Protein AF-A0A177JNW7-F1 (afdb_monomer_lite)

Radius of gyration: 15.72 Å; chains: 1; bounding box: 36×32×52 Å

Structure (mmCIF, N/CA/C/O backbone):
data_AF-A0A177JNW7-F1
#
_entry.id   AF-A0A177JNW7-F1
#
loop_
_atom_site.group_PDB
_atom_site.id
_atom_site.type_symbol
_atom_site.label_atom_id
_atom_site.label_alt_id
_atom_site.label_comp_id
_atom_site.label_asym_id
_atom_site.label_entity_id
_atom_site.label_seq_id
_atom_site.pdbx_PDB_ins_code
_atom_site.Cartn_x
_atom_site.Cartn_y
_atom_site.Cartn_z
_atom_site.occupancy
_atom_site.B_iso_or_equiv
_atom_site.auth_seq_id
_atom_site.auth_comp_id
_atom_site.auth_asym_id
_atom_site.auth_atom_id
_atom_site.pdbx_PDB_model_num
ATOM 1 N N . MET A 1 1 ? 4.165 -20.328 -23.211 1.00 22.17 1 MET A N 1
ATOM 2 C CA . MET A 1 1 ? 3.207 -19.525 -24.001 1.00 22.17 1 MET A CA 1
ATOM 3 C C . MET A 1 1 ? 2.494 -18.575 -23.041 1.00 22.17 1 MET A C 1
ATOM 5 O O . MET A 1 1 ? 1.519 -18.962 -22.414 1.00 22.17 1 MET A O 1
ATOM 9 N N . LEU A 1 2 ? 3.052 -17.381 -22.825 1.00 21.16 2 LEU A N 1
ATOM 10 C CA . LEU A 1 2 ? 2.410 -16.321 -22.043 1.00 21.16 2 LEU A CA 1
ATOM 11 C C . LEU A 1 2 ? 1.444 -15.598 -22.980 1.00 21.16 2 LEU A C 1
ATOM 13 O O . LEU A 1 2 ? 1.866 -15.012 -23.972 1.00 21.16 2 LEU A O 1
ATOM 17 N N . LYS A 1 3 ? 0.145 -15.708 -22.701 1.00 20.81 3 LYS A N 1
ATOM 18 C CA . LYS A 1 3 ? -0.894 -14.959 -23.406 1.00 20.81 3 LYS A CA 1
ATOM 19 C C . LYS A 1 3 ? -0.722 -13.484 -23.028 1.00 20.81 3 LYS A C 1
ATOM 21 O O . LYS A 1 3 ? -1.085 -13.099 -21.919 1.00 20.81 3 LYS A O 1
ATOM 26 N N . SER A 1 4 ? -0.165 -12.668 -23.920 1.00 27.80 4 SER A N 1
ATOM 27 C CA . SER A 1 4 ? -0.387 -11.227 -23.858 1.00 27.80 4 SER A CA 1
ATOM 28 C C . SER A 1 4 ? -1.869 -10.999 -24.145 1.00 27.80 4 SER A C 1
ATOM 30 O O . SER A 1 4 ? -2.393 -11.390 -25.189 1.00 27.80 4 SER A O 1
ATOM 32 N N . GLY A 1 5 ? -2.587 -10.447 -23.168 1.00 30.41 5 GLY A N 1
ATOM 33 C CA . GLY A 1 5 ? -3.902 -9.887 -23.450 1.00 30.41 5 GLY A CA 1
ATOM 34 C C . GLY A 1 5 ? -3.746 -8.722 -24.436 1.00 30.41 5 GLY A C 1
ATOM 35 O O . GLY A 1 5 ? -2.694 -8.075 -24.433 1.00 30.41 5 GLY A O 1
ATOM 36 N N . PRO A 1 6 ? -4.753 -8.428 -25.275 1.00 32.72 6 PRO A N 1
ATOM 37 C CA . PRO A 1 6 ? -4.782 -7.156 -25.994 1.00 32.72 6 PRO A CA 1
ATOM 38 C C . PRO A 1 6 ? -4.647 -6.012 -24.977 1.00 32.72 6 PRO A C 1
ATOM 40 O O . PRO A 1 6 ? -5.146 -6.154 -23.862 1.00 32.72 6 PRO A O 1
ATOM 43 N N . ALA A 1 7 ? -3.976 -4.909 -25.326 1.00 42.62 7 ALA A N 1
ATOM 44 C CA . ALA A 1 7 ? -3.912 -3.714 -24.477 1.00 42.62 7 ALA A CA 1
ATOM 45 C C . ALA A 1 7 ? -5.355 -3.250 -24.160 1.00 42.62 7 ALA A C 1
ATOM 47 O O . ALA A 1 7 ? -6.039 -2.813 -25.087 1.00 42.62 7 ALA A O 1
ATOM 48 N N . PRO A 1 8 ? -5.885 -3.400 -22.923 1.00 41.47 8 PRO A N 1
ATOM 49 C CA . PRO A 1 8 ? -7.331 -3.455 -22.746 1.00 41.47 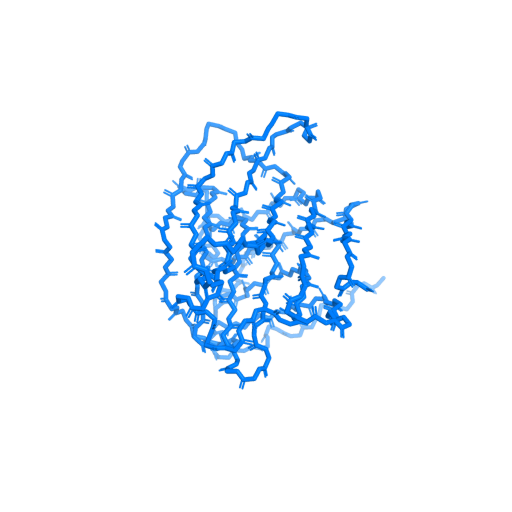8 PRO A CA 1
ATOM 50 C C . PRO A 1 8 ? -7.841 -2.349 -21.821 1.00 41.47 8 PRO A C 1
ATOM 52 O O . PRO A 1 8 ? -8.414 -2.670 -20.778 1.00 41.47 8 PRO A O 1
ATOM 55 N N . ALA A 1 9 ? -7.632 -1.075 -22.176 1.00 42.69 9 ALA A N 1
ATOM 56 C CA . ALA A 1 9 ? -8.420 0.027 -21.618 1.00 42.69 9 ALA A CA 1
ATOM 57 C C . ALA A 1 9 ? -8.233 1.372 -22.329 1.00 42.69 9 ALA A C 1
ATOM 59 O O . ALA A 1 9 ? -7.116 1.780 -22.634 1.00 42.69 9 ALA A O 1
ATOM 60 N N . SER A 1 10 ? -9.334 2.108 -22.499 1.00 47.41 10 SER A N 1
ATOM 61 C CA . SER A 1 10 ? -9.309 3.566 -22.613 1.00 47.41 10 SER A CA 1
ATOM 62 C C . SER A 1 10 ? -9.146 4.166 -21.210 1.00 47.41 10 SER A C 1
ATOM 64 O O . SER A 1 10 ? -10.070 4.073 -20.401 1.00 47.41 10 SER A O 1
ATOM 66 N N . GLY A 1 11 ? -7.995 4.774 -20.924 1.00 54.16 11 GLY A N 1
ATOM 67 C CA . GLY A 1 11 ? -7.684 5.364 -19.614 1.00 54.16 11 GLY A CA 1
ATOM 68 C C . GLY A 1 11 ? -6.811 4.472 -18.731 1.00 54.16 11 GLY A C 1
ATOM 69 O O . GLY A 1 11 ? -6.407 3.384 -19.138 1.00 54.16 11 GLY A O 1
ATOM 70 N N . ASP A 1 12 ? -6.496 4.961 -17.534 1.00 58.16 12 ASP A N 1
ATOM 71 C CA . ASP A 1 12 ? -5.715 4.207 -16.554 1.00 58.16 12 ASP A CA 1
ATOM 72 C C . ASP A 1 12 ? -6.515 2.979 -16.100 1.00 58.16 12 ASP A C 1
ATOM 74 O O . ASP A 1 12 ? -7.715 3.084 -15.862 1.00 58.16 12 ASP A O 1
ATOM 78 N N . VAL A 1 13 ? -5.896 1.804 -15.968 1.00 70.00 13 VAL A N 1
ATOM 79 C CA . VAL A 1 13 ? -6.566 0.622 -15.395 1.00 70.00 13 VAL A CA 1
ATOM 80 C C . VAL A 1 13 ? -5.679 -0.105 -14.412 1.00 70.00 13 VAL A C 1
ATOM 82 O O . VAL A 1 13 ? -4.612 -0.615 -14.753 1.00 70.00 13 VAL A O 1
ATOM 85 N N . SER A 1 14 ? -6.181 -0.237 -13.188 1.00 78.94 14 SER A N 1
ATOM 86 C CA . SER A 1 14 ? -5.528 -1.010 -12.137 1.00 78.94 14 SER A CA 1
ATOM 87 C C . SER A 1 14 ? -5.852 -2.511 -12.225 1.00 78.94 14 SER A C 1
ATOM 89 O O . SER A 1 14 ? -7.012 -2.924 -12.193 1.00 78.94 14 SER A O 1
ATOM 91 N N . ARG A 1 15 ? -4.812 -3.350 -12.297 1.00 80.31 15 ARG A N 1
ATOM 92 C CA . ARG A 1 15 ? -4.852 -4.819 -12.205 1.00 80.31 15 ARG A CA 1
ATOM 93 C C . ARG A 1 15 ? -4.210 -5.236 -10.887 1.00 80.31 15 ARG A C 1
ATOM 95 O O . ARG A 1 15 ? -3.016 -5.027 -10.698 1.00 80.31 15 ARG A O 1
ATOM 102 N N . ILE A 1 16 ? -5.008 -5.805 -9.984 1.00 87.25 16 ILE A N 1
ATOM 103 C CA . ILE A 1 16 ? -4.615 -6.008 -8.585 1.00 87.25 16 ILE A CA 1
ATOM 104 C C . ILE A 1 16 ? -4.924 -7.445 -8.166 1.00 87.25 16 ILE A C 1
ATOM 106 O O . ILE A 1 16 ? -6.066 -7.891 -8.278 1.00 87.25 16 ILE A O 1
ATOM 110 N N . GLY A 1 17 ? -3.920 -8.147 -7.641 1.00 90.19 17 GLY A N 1
ATOM 111 C CA . GLY A 1 17 ?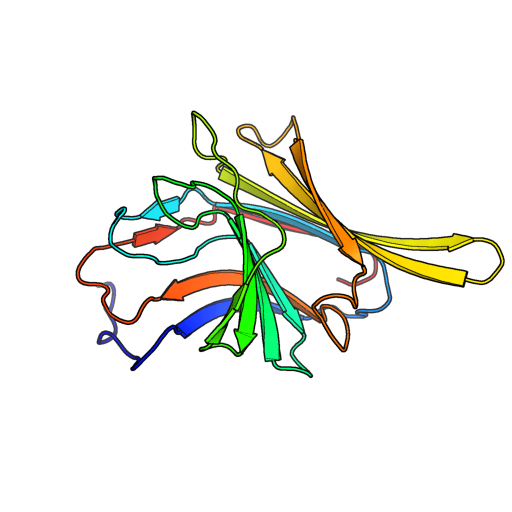 -4.125 -9.342 -6.824 1.00 90.19 17 GLY A CA 1
ATOM 112 C C . GLY A 1 17 ? -4.202 -8.925 -5.359 1.00 90.19 17 GLY A C 1
ATOM 113 O O . GLY A 1 17 ? -3.304 -8.232 -4.888 1.00 90.19 17 GLY A O 1
ATOM 114 N N . TYR A 1 18 ? -5.265 -9.294 -4.642 1.00 94.94 18 TYR A N 1
ATOM 115 C CA . TYR A 1 18 ? -5.494 -8.825 -3.272 1.00 94.94 18 TYR A CA 1
ATOM 116 C C . TYR A 1 18 ? -6.046 -9.907 -2.344 1.00 94.94 18 TYR A C 1
ATOM 118 O O . TYR A 1 18 ? -6.677 -10.872 -2.777 1.00 94.94 18 TYR A O 1
ATOM 126 N N . LYS A 1 19 ? -5.856 -9.684 -1.042 1.00 95.25 19 LYS A N 1
ATOM 127 C CA . LYS A 1 19 ? -6.610 -10.312 0.042 1.00 95.25 19 LYS A CA 1
ATOM 128 C C . LYS A 1 19 ? -7.575 -9.300 0.653 1.00 95.25 19 LYS A C 1
ATOM 130 O O . LYS A 1 19 ? -7.267 -8.111 0.741 1.00 95.25 19 LYS A O 1
ATOM 135 N N . THR A 1 20 ? -8.741 -9.777 1.070 1.00 96.69 20 THR A N 1
ATOM 136 C CA . THR A 1 20 ? -9.703 -8.989 1.850 1.00 96.69 20 THR A CA 1
ATOM 137 C C . THR A 1 20 ? -9.386 -9.169 3.329 1.00 96.69 20 THR A C 1
ATOM 139 O O . THR A 1 20 ? -9.174 -10.298 3.761 1.00 96.69 20 THR A O 1
ATOM 142 N N . LEU A 1 21 ? -9.355 -8.075 4.085 1.00 96.94 21 LEU A N 1
ATOM 143 C CA . LEU A 1 21 ? -9.185 -8.120 5.536 1.00 96.94 21 LEU A CA 1
ATOM 144 C C . LEU A 1 21 ? -10.415 -8.752 6.196 1.00 96.94 21 LEU A C 1
ATOM 146 O O . LEU A 1 21 ? -11.547 -8.425 5.832 1.00 96.94 21 LEU A O 1
ATOM 150 N N . THR A 1 22 ? -10.200 -9.605 7.195 1.00 96.75 22 THR A N 1
ATOM 151 C CA . THR A 1 22 ? -11.269 -10.199 8.011 1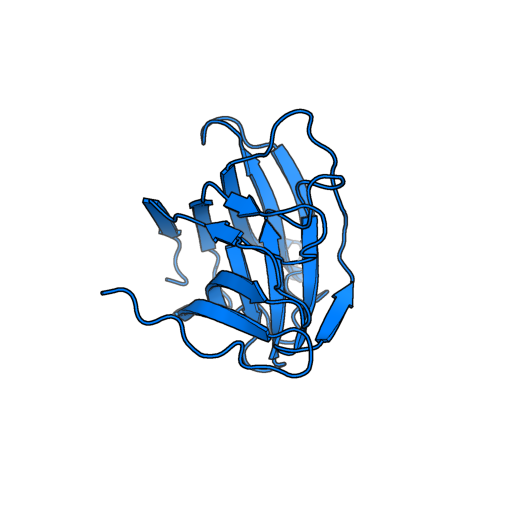.00 96.75 22 THR A CA 1
ATOM 152 C C . THR A 1 22 ? -11.964 -9.141 8.865 1.00 96.75 22 THR A C 1
ATOM 154 O O . THR A 1 22 ? -13.182 -9.192 9.039 1.00 96.75 22 THR A O 1
ATOM 157 N N . ASN A 1 23 ? -11.224 -8.129 9.334 1.00 94.50 23 ASN A N 1
ATOM 158 C CA . ASN A 1 23 ? -11.787 -6.975 10.028 1.00 94.50 23 ASN A CA 1
ATOM 159 C C . ASN A 1 23 ? -10.989 -5.686 9.769 1.00 94.50 23 ASN A C 1
ATOM 161 O O . ASN A 1 23 ? -9.960 -5.436 10.389 1.00 94.50 23 ASN A O 1
ATOM 165 N N . LYS A 1 24 ? -11.523 -4.805 8.914 1.00 92.06 24 LYS A N 1
ATOM 166 C CA . LYS A 1 24 ? -10.904 -3.512 8.554 1.00 92.06 24 LYS A CA 1
ATOM 167 C C . LYS A 1 24 ? -10.759 -2.499 9.704 1.00 92.06 24 LYS A C 1
ATOM 169 O O . LYS A 1 24 ? -10.180 -1.432 9.505 1.00 92.06 24 LYS A O 1
ATOM 174 N N . ALA A 1 25 ? -11.350 -2.766 10.870 1.00 90.38 25 ALA A N 1
ATOM 175 C CA . ALA A 1 25 ? -11.231 -1.902 12.040 1.00 90.38 25 ALA A CA 1
ATOM 176 C C . ALA A 1 25 ? -10.010 -2.228 12.914 1.00 90.38 25 ALA A C 1
ATOM 178 O O . ALA A 1 25 ? -9.641 -1.392 13.735 1.00 90.38 25 ALA A O 1
ATOM 179 N N . LEU A 1 26 ? -9.417 -3.415 12.750 1.00 93.88 26 LEU A N 1
ATOM 180 C CA . LEU A 1 26 ? -8.279 -3.876 13.539 1.00 93.88 26 LEU A CA 1
ATOM 181 C C . LEU A 1 26 ? -6.951 -3.557 12.850 1.00 93.88 26 LEU A C 1
ATOM 183 O O . LEU A 1 26 ? -6.899 -3.286 11.650 1.00 93.88 26 LEU A O 1
ATOM 187 N N . ASP A 1 27 ? -5.882 -3.609 13.635 1.00 97.44 27 ASP A N 1
ATOM 188 C CA . ASP A 1 27 ? -4.537 -3.292 13.175 1.00 97.44 27 ASP A CA 1
ATOM 189 C C . ASP A 1 27 ? -3.983 -4.364 12.235 1.00 97.44 27 ASP A C 1
ATOM 191 O O . ASP A 1 27 ? -4.328 -5.549 12.308 1.00 97.44 27 ASP A O 1
ATOM 195 N N . TRP A 1 28 ? -3.098 -3.935 11.343 1.00 97.69 28 TRP A N 1
ATOM 196 C CA . TRP A 1 28 ? -2.411 -4.815 10.408 1.00 97.69 28 TRP A CA 1
ATOM 197 C C . TRP A 1 28 ? -1.104 -4.204 9.925 1.00 97.69 28 TRP A C 1
ATOM 199 O O . TRP A 1 28 ? -0.890 -2.994 9.969 1.00 97.69 28 TRP A O 1
ATOM 209 N N . ASP A 1 29 ? -0.235 -5.072 9.426 1.00 98.12 29 ASP A N 1
ATOM 210 C CA . ASP A 1 29 ? 1.014 -4.709 8.778 1.00 98.12 29 ASP A CA 1
ATOM 211 C C . ASP A 1 29 ? 1.172 -5.540 7.511 1.00 98.12 29 ASP A C 1
ATOM 213 O O . ASP A 1 29 ? 1.016 -6.767 7.537 1.00 98.12 29 ASP A O 1
ATOM 217 N N . VAL A 1 30 ? 1.459 -4.871 6.399 1.00 98.25 30 VAL A N 1
ATOM 218 C CA . VAL A 1 30 ? 1.729 -5.518 5.120 1.00 98.25 30 VAL A CA 1
ATOM 219 C C . VAL A 1 30 ? 3.072 -5.077 4.580 1.00 98.25 30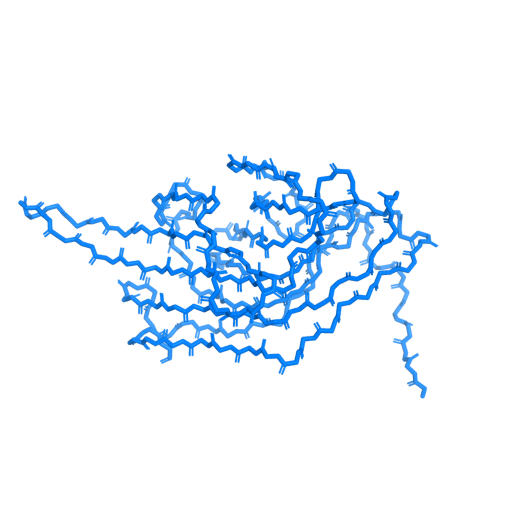 VAL A C 1
ATOM 221 O O . VAL A 1 30 ? 3.384 -3.890 4.568 1.00 98.25 30 VAL A O 1
ATOM 224 N N . MET A 1 31 ? 3.828 -6.028 4.047 1.00 97.69 31 MET A N 1
ATOM 225 C CA . MET A 1 31 ? 4.991 -5.754 3.224 1.00 97.69 31 MET A CA 1
ATOM 226 C C . MET A 1 31 ? 4.985 -6.601 1.957 1.00 97.69 31 MET A C 1
ATOM 228 O O . MET A 1 31 ? 4.518 -7.745 1.949 1.00 97.69 31 MET A O 1
ATOM 232 N N . ILE A 1 32 ? 5.578 -6.045 0.909 1.00 97.88 32 ILE A N 1
ATOM 233 C CA . ILE A 1 32 ? 5.998 -6.797 -0.265 1.00 97.88 32 ILE A CA 1
ATOM 234 C C . ILE A 1 32 ? 7.469 -6.537 -0.554 1.00 97.88 32 ILE A C 1
ATOM 236 O O . ILE A 1 32 ? 7.983 -5.452 -0.273 1.00 97.88 32 ILE A O 1
ATOM 240 N N . HIS A 1 33 ? 8.122 -7.532 -1.144 1.00 97.31 33 HIS A N 1
ATOM 241 C CA . HIS A 1 33 ? 9.320 -7.306 -1.938 1.00 97.31 33 HIS A CA 1
ATOM 242 C C . HIS A 1 33 ? 8.915 -7.423 -3.401 1.00 97.31 33 HIS A C 1
ATOM 244 O O . HIS A 1 33 ? 8.354 -8.437 -3.828 1.00 97.31 33 HIS A O 1
ATOM 250 N N . ALA A 1 34 ? 9.108 -6.328 -4.126 1.00 94.06 34 ALA A N 1
ATOM 251 C CA . ALA A 1 34 ? 8.683 -6.190 -5.497 1.00 94.06 34 ALA A CA 1
ATOM 252 C C . ALA A 1 34 ? 9.698 -5.376 -6.308 1.00 94.06 34 ALA A C 1
ATOM 254 O O . ALA A 1 34 ? 9.538 -4.163 -6.454 1.00 94.06 34 ALA A O 1
ATOM 255 N N . PRO A 1 35 ? 10.744 -6.021 -6.852 1.00 91.31 35 PRO A N 1
ATOM 256 C CA . PRO A 1 35 ? 11.565 -5.416 -7.888 1.00 91.31 35 PRO A CA 1
ATOM 257 C C . PRO A 1 35 ? 10.697 -5.064 -9.098 1.00 91.31 35 PRO A C 1
ATOM 259 O O . PRO A 1 35 ? 10.007 -5.926 -9.662 1.00 91.31 35 PRO A O 1
ATOM 262 N N . ILE A 1 36 ? 10.734 -3.791 -9.482 1.00 87.31 36 ILE A N 1
ATOM 263 C CA . ILE A 1 36 ? 9.979 -3.245 -10.605 1.00 87.31 36 ILE A CA 1
ATOM 264 C C . ILE A 1 36 ? 10.965 -2.702 -11.637 1.00 87.31 36 ILE A C 1
ATOM 266 O O . ILE A 1 36 ? 11.926 -2.010 -11.316 1.00 87.31 36 ILE A O 1
ATOM 270 N N . THR A 1 37 ? 10.721 -3.034 -12.897 1.00 83.56 37 THR A N 1
ATOM 271 C CA . THR A 1 37 ? 11.415 -2.474 -14.053 1.00 83.56 37 THR A CA 1
ATOM 272 C C . THR A 1 37 ? 10.358 -1.903 -14.979 1.00 83.56 37 THR A C 1
ATOM 274 O O . THR A 1 37 ? 9.510 -2.634 -15.487 1.00 83.56 37 THR A O 1
ATOM 277 N N . MET A 1 38 ? 10.386 -0.595 -15.193 1.00 78.31 38 MET A N 1
ATOM 278 C CA . MET A 1 38 ? 9.451 0.099 -16.072 1.00 78.31 38 MET A CA 1
ATOM 279 C C . MET A 1 38 ? 10.203 1.117 -16.913 1.00 78.31 38 MET A C 1
ATOM 281 O O . MET A 1 38 ? 11.188 1.680 -16.451 1.00 78.31 38 MET A O 1
ATOM 285 N N . ASN A 1 39 ? 9.728 1.354 -18.134 1.00 69.69 39 ASN A N 1
ATOM 286 C CA . ASN A 1 39 ? 10.238 2.452 -18.943 1.00 69.69 39 ASN A CA 1
ATOM 287 C C . ASN A 1 39 ? 9.667 3.795 -18.466 1.00 69.69 39 ASN A C 1
ATOM 289 O O . ASN A 1 39 ? 8.479 3.908 -18.157 1.00 69.69 39 ASN A O 1
ATOM 293 N N . ASP A 1 40 ? 10.502 4.820 -18.490 1.00 62.94 40 ASP A N 1
ATOM 294 C CA . ASP A 1 40 ? 10.283 6.157 -17.930 1.00 62.94 40 ASP A CA 1
ATOM 295 C C . ASP A 1 40 ? 9.074 6.868 -18.522 1.00 62.94 40 ASP A C 1
ATOM 297 O O . ASP A 1 40 ? 8.342 7.568 -17.824 1.00 62.94 40 ASP A O 1
ATOM 301 N N . SER A 1 41 ? 8.841 6.648 -19.814 1.00 62.47 41 SER A N 1
ATOM 302 C CA . SER A 1 41 ? 7.740 7.258 -20.560 1.00 62.47 41 SER A CA 1
ATOM 303 C C . SER A 1 41 ? 6.435 6.462 -20.474 1.00 62.47 41 SER A C 1
ATOM 305 O O . SER A 1 41 ? 5.423 6.875 -21.037 1.00 62.47 41 SER A O 1
ATOM 307 N N . SER A 1 42 ? 6.425 5.336 -19.747 1.00 61.59 42 SER A N 1
ATOM 308 C CA . SER A 1 42 ? 5.238 4.483 -19.613 1.00 61.59 42 SER A CA 1
ATOM 309 C C . SER A 1 42 ? 4.187 5.041 -18.648 1.00 61.59 42 SER A C 1
ATOM 311 O O . SER A 1 42 ? 3.032 4.635 -18.733 1.00 61.59 42 SER A O 1
ATOM 313 N N . TYR A 1 43 ? 4.568 5.942 -17.729 1.00 68.25 43 TYR A N 1
ATOM 314 C CA . TYR A 1 43 ? 3.709 6.518 -16.679 1.00 68.25 43 TYR A CA 1
ATOM 315 C C . TYR A 1 43 ? 2.895 5.492 -15.861 1.00 68.25 43 TYR A C 1
ATOM 317 O O . TYR A 1 43 ? 1.938 5.863 -15.177 1.00 68.25 43 TYR A O 1
ATOM 325 N N . GLN A 1 44 ? 3.273 4.215 -15.870 1.00 78.00 44 GLN A N 1
ATOM 326 C CA . GLN A 1 44 ? 2.594 3.166 -15.111 1.00 78.00 44 GLN A CA 1
ATOM 327 C C . GLN A 1 44 ? 2.900 3.296 -13.618 1.00 78.00 44 GLN A C 1
ATOM 329 O O . GLN A 1 44 ? 3.941 3.821 -13.240 1.00 78.00 44 GLN A O 1
ATOM 334 N N . LYS A 1 45 ? 2.006 2.811 -12.752 1.00 83.12 45 LYS A N 1
ATOM 335 C CA . LYS A 1 45 ? 2.290 2.694 -11.308 1.00 83.12 45 LYS A CA 1
ATOM 336 C C . LYS A 1 45 ? 2.337 1.236 -10.920 1.00 83.12 45 LYS A C 1
ATOM 338 O O . LYS A 1 45 ? 1.493 0.469 -11.369 1.00 83.12 45 LYS A O 1
ATOM 343 N N . ALA A 1 46 ? 3.265 0.851 -10.062 1.00 88.69 46 ALA A N 1
ATOM 344 C CA . ALA A 1 46 ? 3.353 -0.526 -9.599 1.00 88.69 46 ALA A CA 1
ATOM 345 C C . ALA A 1 46 ? 3.810 -0.587 -8.150 1.00 88.69 46 ALA A C 1
ATOM 347 O O . ALA A 1 46 ? 4.507 0.306 -7.675 1.00 88.69 46 ALA A O 1
ATOM 348 N N . GLY A 1 47 ? 3.414 -1.645 -7.452 1.00 93.88 47 GLY A N 1
ATOM 349 C CA . GLY A 1 47 ? 3.832 -1.885 -6.077 1.00 93.88 47 GLY A CA 1
ATOM 350 C C . GLY A 1 47 ? 2.703 -2.421 -5.214 1.00 93.88 47 GLY A C 1
ATOM 351 O O . GLY A 1 47 ? 1.867 -3.206 -5.669 1.00 93.88 47 GLY A O 1
ATOM 352 N N . LEU A 1 48 ? 2.704 -2.001 -3.952 1.00 96.25 48 LEU A N 1
ATOM 353 C CA . LEU A 1 48 ? 1.725 -2.389 -2.945 1.00 96.25 48 LEU A CA 1
ATOM 354 C C . LEU A 1 48 ? 0.449 -1.561 -3.122 1.00 96.25 48 LEU A C 1
ATOM 356 O O . LEU A 1 48 ? 0.501 -0.341 -3.222 1.00 96.25 48 LEU A O 1
ATOM 360 N N . PHE A 1 49 ? -0.702 -2.224 -3.133 1.00 95.50 49 PHE A N 1
ATOM 361 C CA . PHE A 1 49 ? -2.010 -1.600 -3.289 1.00 95.50 49 PHE A CA 1
ATOM 362 C C . PHE A 1 49 ? -2.823 -1.710 -2.003 1.00 95.50 49 PHE A C 1
ATOM 364 O O . PHE A 1 49 ? -2.967 -2.789 -1.425 1.00 95.50 49 PHE A O 1
ATOM 371 N N . LEU A 1 50 ? -3.425 -0.590 -1.617 1.00 96.38 50 LEU A N 1
ATOM 372 C CA . LEU A 1 50 ? -4.450 -0.497 -0.585 1.00 96.38 50 LEU A CA 1
ATOM 373 C C . LEU A 1 50 ? -5.755 -0.075 -1.253 1.00 96.38 50 LEU A C 1
ATOM 375 O O . LEU A 1 50 ? -5.753 0.848 -2.064 1.00 96.38 50 LEU A O 1
ATOM 379 N N . MET A 1 51 ? -6.866 -0.718 -0.917 1.00 95.75 51 MET A N 1
ATOM 380 C CA . MET A 1 51 ? -8.162 -0.417 -1.514 1.00 95.75 51 MET A CA 1
ATOM 381 C C . MET A 1 51 ? -9.255 -0.346 -0.452 1.00 95.75 51 MET A C 1
ATOM 383 O O . MET A 1 51 ? -9.380 -1.222 0.407 1.00 95.75 51 MET A O 1
ATOM 387 N N . ASP A 1 52 ? -10.072 0.694 -0.572 1.00 95.38 52 ASP A N 1
ATOM 388 C CA . ASP A 1 52 ? -11.411 0.764 -0.009 1.00 95.38 52 ASP A CA 1
ATOM 389 C C . ASP A 1 52 ? -12.395 0.333 -1.098 1.00 95.38 52 ASP A C 1
ATOM 391 O O . ASP A 1 52 ? -12.728 1.084 -2.015 1.00 95.38 52 ASP A O 1
ATOM 395 N N . SER A 1 53 ? -12.861 -0.909 -1.016 1.00 92.62 53 SER A N 1
ATOM 396 C CA . SER A 1 53 ? -13.762 -1.467 -2.017 1.00 92.62 53 SER A CA 1
ATOM 397 C C . SER A 1 53 ? -15.184 -0.922 -1.939 1.00 92.62 53 SER A C 1
ATOM 399 O O . SER A 1 53 ? -15.979 -1.256 -2.811 1.00 92.62 53 SER A O 1
ATOM 401 N N . VAL A 1 54 ? -15.531 -0.161 -0.895 1.00 92.12 54 VAL A N 1
ATOM 402 C CA . VAL A 1 54 ? -16.853 0.463 -0.757 1.00 92.12 54 VAL A CA 1
ATOM 403 C C . VAL A 1 54 ? -16.893 1.755 -1.565 1.00 92.12 54 VAL A C 1
ATOM 405 O O . VAL A 1 54 ? -17.816 1.951 -2.348 1.00 92.12 54 VAL A O 1
ATOM 408 N N . SER A 1 55 ? -15.879 2.615 -1.419 1.00 90.38 55 SER A N 1
ATOM 409 C CA . SER A 1 55 ? -15.777 3.860 -2.199 1.00 90.38 55 SER A CA 1
ATOM 410 C C . SER A 1 55 ? -15.103 3.683 -3.563 1.00 90.38 55 SER A C 1
ATOM 412 O O . SER A 1 55 ? -15.181 4.574 -4.404 1.00 90.38 55 SER A O 1
ATOM 414 N N . GLY A 1 56 ? -14.419 2.558 -3.787 1.00 88.94 56 GLY A N 1
ATOM 415 C CA . GLY A 1 56 ? -13.622 2.306 -4.990 1.00 88.94 56 GLY A CA 1
ATOM 416 C C . GLY A 1 56 ? -12.261 3.008 -4.992 1.00 88.94 56 GLY A C 1
ATOM 417 O O . GLY A 1 56 ? -11.501 2.842 -5.947 1.00 88.94 56 GLY A O 1
ATOM 418 N N . ARG A 1 57 ? -11.935 3.760 -3.932 1.00 91.81 57 ARG A N 1
ATOM 419 C CA . ARG A 1 57 ? -10.661 4.470 -3.796 1.00 91.81 57 ARG A CA 1
ATOM 420 C C . ARG A 1 57 ? -9.525 3.504 -3.511 1.00 91.81 57 ARG A C 1
ATOM 422 O O . ARG A 1 57 ? -9.665 2.546 -2.747 1.00 91.81 57 ARG A O 1
ATOM 429 N N . LEU A 1 58 ? -8.369 3.798 -4.087 1.00 91.75 58 LEU A N 1
ATOM 430 C CA . LEU A 1 58 ? -7.163 3.007 -3.896 1.00 91.75 58 LEU A CA 1
ATOM 431 C C . LEU A 1 58 ? -5.928 3.895 -3.754 1.00 91.75 58 LEU A C 1
ATOM 433 O O . LEU A 1 58 ? -5.929 5.060 -4.162 1.00 91.75 58 LEU A O 1
ATOM 437 N N . ALA A 1 59 ? -4.889 3.332 -3.149 1.00 92.44 59 ALA A N 1
ATOM 438 C CA . ALA A 1 59 ? -3.557 3.905 -3.118 1.00 92.44 59 ALA A CA 1
ATOM 439 C C . ALA A 1 59 ? -2.532 2.876 -3.587 1.00 92.44 59 ALA A C 1
ATOM 441 O O . ALA A 1 59 ? -2.649 1.691 -3.269 1.00 92.44 59 ALA A O 1
ATOM 442 N N . VAL A 1 60 ? -1.521 3.354 -4.301 1.00 91.38 60 VAL A N 1
ATOM 443 C CA . VAL A 1 60 ? -0.336 2.598 -4.698 1.00 91.38 60 VAL A CA 1
ATOM 444 C C . VAL A 1 60 ? 0.847 3.124 -3.914 1.00 91.38 60 VAL A C 1
ATOM 446 O O . VAL A 1 60 ? 1.076 4.328 -3.874 1.00 91.38 60 VAL A O 1
ATOM 449 N N . VAL A 1 61 ? 1.593 2.219 -3.303 1.00 92.75 61 VAL A N 1
ATOM 450 C CA . VAL A 1 61 ? 2.834 2.487 -2.586 1.00 92.75 61 VAL A CA 1
ATOM 451 C C . VAL A 1 61 ? 3.922 1.757 -3.350 1.00 92.75 61 VAL A C 1
ATOM 453 O O . VAL A 1 61 ? 4.022 0.530 -3.284 1.00 92.75 61 VAL A O 1
ATOM 456 N N . GLY A 1 62 ? 4.682 2.501 -4.142 1.00 90.31 62 GLY A N 1
ATOM 457 C CA . GLY A 1 62 ? 5.673 1.908 -5.027 1.00 90.31 62 GLY A CA 1
ATOM 458 C C . GLY A 1 62 ? 6.131 2.860 -6.117 1.00 90.31 62 GLY A C 1
ATOM 459 O O . GLY A 1 62 ? 6.136 4.078 -5.931 1.00 90.31 62 GLY A O 1
ATOM 460 N N . GLN A 1 63 ? 6.552 2.300 -7.246 1.00 85.12 63 GLN A N 1
ATOM 461 C CA . GLN A 1 63 ? 7.195 3.055 -8.310 1.00 85.12 63 GLN A CA 1
ATOM 462 C C . GLN A 1 63 ? 6.185 3.790 -9.196 1.00 85.12 63 GLN A C 1
ATOM 464 O O . GLN A 1 63 ? 5.126 3.255 -9.542 1.00 85.12 63 GLN A O 1
ATOM 469 N N . ASN A 1 64 ? 6.538 5.032 -9.551 1.00 75.12 64 ASN A N 1
ATOM 470 C CA . ASN A 1 64 ? 5.716 5.936 -10.351 1.00 75.12 64 ASN A CA 1
ATOM 471 C C . ASN A 1 64 ? 6.293 6.203 -11.756 1.00 75.12 64 ASN A C 1
ATOM 473 O O . ASN A 1 64 ? 5.557 6.110 -12.738 1.00 75.12 64 ASN A O 1
ATOM 477 N N . ASN A 1 65 ? 7.577 6.563 -11.839 1.00 67.81 65 ASN A N 1
ATOM 478 C CA . ASN A 1 65 ? 8.394 6.664 -13.058 1.00 67.81 65 ASN A CA 1
ATOM 479 C C . ASN A 1 65 ? 9.890 6.732 -12.663 1.00 67.81 65 ASN A C 1
ATOM 481 O O . ASN A 1 65 ? 10.198 6.685 -11.474 1.00 67.81 65 ASN A O 1
ATOM 485 N N . GLU A 1 66 ? 10.829 6.823 -13.614 1.00 52.31 66 GLU A N 1
ATOM 486 C CA . GLU A 1 66 ? 12.275 6.893 -13.301 1.00 52.31 66 GLU A CA 1
ATOM 487 C C . GLU A 1 66 ? 12.681 8.193 -12.582 1.00 52.31 66 GLU A C 1
ATOM 489 O O . GLU A 1 66 ? 13.497 8.155 -11.663 1.00 52.31 66 GLU A O 1
ATOM 494 N N . TYR A 1 67 ? 12.069 9.331 -12.928 1.00 55.06 67 TYR A N 1
ATOM 495 C CA . TYR A 1 67 ? 12.420 10.641 -12.355 1.00 55.06 67 TYR A CA 1
ATOM 496 C C . TYR A 1 67 ? 11.874 10.874 -10.939 1.00 55.06 67 TYR A C 1
ATOM 498 O O . TYR A 1 67 ? 12.340 11.776 -10.249 1.00 55.06 67 TYR A O 1
ATOM 506 N N . ALA A 1 68 ? 10.895 10.070 -10.525 1.00 62.53 68 ALA A N 1
ATOM 507 C CA . ALA A 1 68 ? 10.319 10.002 -9.190 1.00 62.53 68 ALA A CA 1
ATOM 508 C C . ALA A 1 68 ? 10.051 8.524 -8.845 1.00 62.53 68 ALA A C 1
ATOM 510 O O . ALA A 1 68 ? 8.909 8.046 -8.919 1.00 62.53 68 ALA A O 1
ATOM 511 N N . PRO A 1 69 ? 11.115 7.777 -8.495 1.00 63.97 69 PRO A N 1
ATOM 512 C CA . PRO A 1 69 ? 11.116 6.319 -8.399 1.00 63.97 69 PRO A CA 1
ATOM 513 C C . PRO A 1 69 ? 10.198 5.759 -7.321 1.00 63.97 69 PRO A C 1
ATOM 515 O O . PRO A 1 69 ? 9.977 4.552 -7.278 1.00 63.97 69 PRO A O 1
ATOM 518 N N . PHE A 1 70 ? 9.658 6.604 -6.447 1.00 81.62 70 PHE A N 1
ATOM 519 C CA . PHE A 1 70 ? 8.737 6.168 -5.422 1.00 81.62 70 PHE A CA 1
ATOM 520 C C . PHE A 1 70 ? 7.676 7.226 -5.111 1.00 81.62 70 PHE A C 1
ATOM 522 O O . PHE A 1 70 ? 7.956 8.423 -5.021 1.00 81.62 70 PHE A O 1
ATOM 529 N N . GLY A 1 71 ? 6.451 6.772 -4.873 1.00 82.88 71 GLY A N 1
ATOM 530 C CA . GLY A 1 71 ? 5.391 7.609 -4.340 1.00 82.88 71 GLY A CA 1
ATOM 531 C C . GLY A 1 71 ? 4.320 6.803 -3.625 1.00 82.88 71 GLY A C 1
ATOM 532 O O . GLY A 1 71 ? 4.153 5.600 -3.839 1.00 82.88 71 GLY A O 1
ATOM 533 N N . VAL A 1 72 ? 3.564 7.518 -2.799 1.00 88.25 72 VAL A N 1
ATOM 534 C CA . VAL A 1 72 ? 2.226 7.090 -2.400 1.00 88.25 72 VAL A CA 1
ATOM 535 C C . VAL A 1 72 ? 1.271 7.817 -3.336 1.00 88.25 72 VAL A C 1
ATOM 537 O O . VAL A 1 72 ? 1.201 9.043 -3.332 1.00 88.25 72 VAL A O 1
ATOM 540 N N . VAL A 1 73 ? 0.594 7.072 -4.200 1.00 85.94 73 VAL A N 1
ATOM 541 C CA . VAL A 1 73 ? -0.235 7.623 -5.272 1.00 85.94 73 VAL A CA 1
ATOM 542 C C . VAL A 1 73 ? -1.677 7.218 -5.049 1.00 85.94 73 VAL A C 1
ATOM 544 O O . VAL A 1 73 ? -1.981 6.044 -4.874 1.00 85.94 73 VAL A O 1
ATOM 547 N N . TYR A 1 74 ? -2.568 8.192 -5.073 1.00 88.19 74 TYR A N 1
ATOM 548 C CA . TYR A 1 74 ? -3.992 8.029 -4.856 1.00 88.19 74 TYR A CA 1
ATOM 549 C C . TYR A 1 74 ? -4.755 7.979 -6.170 1.00 88.19 74 TYR A C 1
ATOM 551 O O . TYR A 1 74 ? -4.434 8.660 -7.140 1.00 88.19 74 TYR A O 1
ATOM 559 N N . PHE A 1 75 ? -5.812 7.180 -6.169 1.00 85.88 75 PHE A N 1
ATOM 560 C CA . PHE A 1 75 ? -6.701 6.977 -7.301 1.00 85.88 75 PHE A CA 1
ATOM 561 C C . PHE A 1 75 ? -8.142 6.966 -6.799 1.00 85.88 75 PHE A C 1
ATOM 563 O O . PHE A 1 75 ? -8.485 6.220 -5.873 1.00 85.88 75 PHE A O 1
ATOM 570 N N . SER A 1 76 ? -8.977 7.850 -7.351 1.00 85.50 76 SER A N 1
ATOM 571 C CA . SER A 1 76 ? -10.377 8.015 -6.939 1.00 85.50 76 SER A CA 1
ATOM 572 C C . SER A 1 76 ? -11.252 6.841 -7.378 1.00 85.50 76 SER A C 1
ATOM 574 O O . SER A 1 76 ? -12.323 6.634 -6.817 1.00 85.50 76 SER A O 1
ATOM 576 N N . SER A 1 77 ? -10.785 6.065 -8.357 1.00 82.25 77 SER A N 1
ATOM 577 C CA . SER A 1 77 ? -11.370 4.802 -8.802 1.00 82.25 77 SER A CA 1
ATOM 578 C C . SER A 1 77 ? -10.292 3.916 -9.437 1.00 82.25 77 SER A C 1
ATOM 580 O O . SER A 1 77 ? -9.134 4.314 -9.547 1.00 82.25 77 SER A O 1
ATOM 582 N N . LEU A 1 78 ? -10.666 2.733 -9.937 1.00 78.75 78 LEU A N 1
ATOM 583 C CA . LEU A 1 78 ? -9.762 1.878 -10.721 1.00 78.75 78 LEU A CA 1
ATOM 584 C C . LEU A 1 78 ? -9.223 2.545 -11.995 1.00 78.75 78 LEU A C 1
ATOM 586 O O . LEU A 1 78 ? -8.270 2.012 -12.567 1.00 78.75 78 LEU A O 1
ATOM 590 N N . THR A 1 79 ? -9.824 3.663 -12.422 1.00 75.69 79 THR A N 1
ATOM 591 C CA . THR A 1 79 ? -9.524 4.307 -13.701 1.00 75.69 79 THR A CA 1
ATOM 592 C C . THR A 1 79 ? -9.244 5.801 -13.638 1.00 75.69 79 THR A C 1
ATOM 594 O O . THR A 1 79 ? -9.191 6.455 -14.677 1.00 75.69 79 THR A O 1
ATOM 597 N N . GLN A 1 80 ? -9.112 6.375 -12.442 1.00 73.31 80 GLN A N 1
ATOM 598 C CA . GLN A 1 80 ? -8.962 7.820 -12.295 1.00 73.31 80 GLN A CA 1
ATOM 599 C C . GLN A 1 80 ? -7.928 8.172 -11.229 1.00 73.31 80 GLN A C 1
ATOM 601 O O . GLN A 1 80 ? -8.037 7.750 -10.076 1.00 73.31 80 GLN A O 1
ATOM 606 N N . TYR A 1 81 ? -6.945 8.983 -11.625 1.00 75.94 81 TYR A N 1
ATOM 607 C CA . TYR A 1 81 ? -5.942 9.558 -10.736 1.00 75.94 81 TYR A CA 1
ATOM 608 C C . TYR A 1 81 ? -6.574 10.514 -9.716 1.00 75.94 81 TYR A C 1
ATOM 610 O O . TYR A 1 81 ? -7.433 11.328 -10.051 1.00 75.94 81 TYR A O 1
ATOM 618 N N . GLY A 1 82 ? -6.132 10.412 -8.465 1.00 69.19 82 GLY A N 1
ATOM 619 C CA . GLY A 1 82 ? -6.660 11.151 -7.319 1.00 69.19 82 GLY A CA 1
ATOM 620 C C . GLY A 1 82 ? -5.631 12.016 -6.587 1.00 69.19 82 GLY A C 1
ATOM 621 O O . GLY A 1 82 ? -5.985 12.636 -5.588 1.00 69.19 82 GLY A O 1
ATOM 622 N N . GLY A 1 83 ? -4.377 12.064 -7.048 1.00 76.31 83 GLY A N 1
ATOM 623 C CA . GLY A 1 83 ? -3.292 12.808 -6.398 1.00 76.31 83 GLY A CA 1
ATOM 624 C C . GLY A 1 83 ? -2.339 11.906 -5.614 1.00 76.31 83 GLY A C 1
ATOM 625 O O . GLY A 1 83 ? -2.108 10.759 -5.984 1.00 76.31 83 GLY A O 1
ATOM 626 N N . GLY A 1 84 ? -1.771 12.419 -4.527 1.00 72.94 84 GLY A N 1
ATOM 627 C CA . GLY A 1 84 ? -0.920 11.653 -3.617 1.00 72.94 84 GLY A CA 1
ATOM 628 C C . GLY A 1 84 ? -0.283 12.557 -2.558 1.00 72.94 84 GLY A C 1
ATOM 629 O O . GLY A 1 84 ? -0.119 13.750 -2.815 1.00 72.94 84 GLY A O 1
ATOM 630 N N . PRO A 1 85 ? 0.060 12.035 -1.366 1.00 68.06 85 PRO A N 1
ATOM 631 C CA . PRO A 1 85 ? 0.654 12.832 -0.294 1.00 68.06 85 PRO A CA 1
ATOM 632 C C . PRO A 1 85 ? 2.116 13.210 -0.564 1.00 68.06 85 PRO A C 1
ATOM 634 O O . PRO A 1 85 ? 2.618 14.136 0.064 1.00 68.06 85 PRO A O 1
ATOM 637 N N . GLY A 1 86 ? 2.807 12.527 -1.483 1.00 68.06 86 GLY A N 1
ATOM 638 C CA . GLY A 1 86 ? 4.188 12.860 -1.822 1.00 68.06 86 GLY A CA 1
ATOM 639 C C . GLY A 1 86 ? 4.818 11.936 -2.861 1.00 68.06 86 GLY A C 1
ATOM 640 O O . GLY A 1 86 ? 4.451 10.765 -2.995 1.00 68.06 86 GLY A O 1
ATOM 641 N N . MET A 1 87 ? 5.793 12.488 -3.581 1.00 74.31 87 MET A N 1
ATOM 642 C CA . MET A 1 87 ? 6.692 11.780 -4.493 1.00 74.31 87 MET A CA 1
ATOM 643 C C . MET A 1 87 ? 8.122 11.985 -4.001 1.00 74.31 87 MET A C 1
ATOM 645 O O . MET A 1 87 ? 8.469 13.079 -3.555 1.00 74.31 87 MET A O 1
ATOM 649 N N . TYR A 1 88 ? 8.933 10.932 -4.055 1.00 79.88 88 TYR A N 1
ATOM 650 C CA . TYR A 1 88 ? 10.255 10.908 -3.441 1.00 79.88 88 TYR A CA 1
ATOM 651 C C . TYR A 1 88 ? 11.300 10.446 -4.446 1.00 79.88 88 TYR A C 1
ATOM 653 O O . TYR A 1 88 ? 11.120 9.451 -5.153 1.00 79.88 88 TYR A O 1
ATOM 661 N N . ASN A 1 89 ? 12.418 11.168 -4.450 1.00 80.69 89 ASN A N 1
ATOM 662 C CA . ASN A 1 89 ? 13.568 10.860 -5.280 1.00 80.69 89 ASN A CA 1
ATOM 663 C C . ASN A 1 89 ? 14.583 10.078 -4.459 1.00 80.69 89 ASN A C 1
ATOM 665 O O . ASN A 1 89 ? 15.032 10.536 -3.410 1.00 80.69 89 ASN A O 1
ATOM 669 N N . PHE A 1 90 ? 14.948 8.907 -4.965 1.00 80.31 90 PHE A N 1
ATOM 670 C CA . PHE A 1 90 ? 15.988 8.065 -4.398 1.00 80.31 90 PHE A CA 1
ATOM 671 C C . PHE A 1 90 ? 17.086 7.866 -5.441 1.00 80.31 90 PHE A C 1
ATOM 673 O O . PHE A 1 90 ? 16.795 7.749 -6.629 1.00 80.31 90 PHE A O 1
ATOM 680 N N . SER A 1 91 ? 18.344 7.812 -5.000 1.00 80.56 91 SER A N 1
ATOM 681 C CA . SER A 1 91 ? 19.488 7.516 -5.876 1.00 80.56 91 SER A CA 1
ATOM 682 C C . SER A 1 91 ? 19.475 6.078 -6.403 1.00 80.56 91 SER A C 1
ATOM 684 O O . SER A 1 91 ? 20.046 5.797 -7.451 1.00 80.56 91 SER A O 1
ATOM 686 N N . LEU A 1 92 ? 18.812 5.178 -5.678 1.00 82.25 92 LEU A N 1
ATOM 687 C CA . LEU A 1 92 ? 18.527 3.802 -6.060 1.00 82.25 92 LEU A CA 1
ATOM 688 C C . LEU A 1 92 ? 17.030 3.557 -5.866 1.00 82.25 92 LEU A C 1
ATOM 690 O O . LEU A 1 92 ? 16.441 4.122 -4.954 1.00 82.25 92 LEU A O 1
ATOM 694 N N . GLN A 1 93 ? 16.394 2.708 -6.669 1.00 85.31 93 GLN A N 1
ATOM 695 C CA . GLN A 1 93 ? 14.986 2.371 -6.449 1.00 85.31 93 GLN A CA 1
ATOM 696 C C . GLN A 1 93 ? 14.822 1.431 -5.239 1.00 85.31 93 GLN A C 1
ATOM 698 O O . GLN A 1 93 ? 15.514 0.413 -5.149 1.00 85.31 93 GLN A O 1
ATOM 703 N N . PRO A 1 94 ? 13.940 1.754 -4.273 1.00 91.00 94 PRO A N 1
ATOM 704 C CA . PRO A 1 94 ? 13.582 0.809 -3.225 1.00 91.00 94 PRO A CA 1
ATOM 705 C C . PRO A 1 94 ? 12.758 -0.326 -3.826 1.00 91.00 94 PRO A C 1
ATOM 707 O O . PRO A 1 94 ? 11.885 -0.085 -4.661 1.00 91.00 94 PRO A O 1
ATOM 710 N N . THR A 1 95 ? 13.018 -1.553 -3.384 1.00 93.94 95 THR A N 1
ATOM 711 C CA . THR A 1 95 ? 12.313 -2.761 -3.845 1.00 93.94 95 THR A CA 1
ATOM 712 C C . THR A 1 95 ? 11.389 -3.338 -2.778 1.00 93.94 95 THR A C 1
ATOM 714 O O . THR A 1 95 ? 10.608 -4.241 -3.067 1.00 93.94 95 THR A O 1
ATOM 717 N N . PHE A 1 96 ? 11.442 -2.829 -1.545 1.00 96.50 96 PHE A N 1
ATOM 718 C CA . PHE A 1 96 ? 10.541 -3.218 -0.466 1.00 96.50 96 PHE A CA 1
ATOM 719 C C . PHE A 1 96 ? 9.562 -2.091 -0.155 1.00 96.50 96 PHE A C 1
ATOM 721 O O . PHE A 1 96 ? 9.967 -0.951 0.087 1.00 96.50 96 PHE A O 1
ATOM 728 N N . TYR A 1 97 ? 8.279 -2.438 -0.084 1.00 96.56 97 TYR A N 1
ATOM 729 C CA . TYR A 1 97 ? 7.195 -1.509 0.231 1.00 96.56 97 TYR A CA 1
ATOM 730 C C . TYR A 1 97 ? 6.384 -2.060 1.394 1.00 96.56 97 TYR A C 1
ATOM 732 O O . TYR A 1 97 ? 5.984 -3.226 1.371 1.00 96.56 97 TYR A O 1
ATOM 740 N N . ARG A 1 98 ? 6.140 -1.235 2.413 1.00 97.44 98 ARG A N 1
ATOM 741 C CA . ARG A 1 98 ? 5.411 -1.636 3.618 1.00 97.44 98 ARG A CA 1
ATOM 742 C C . ARG A 1 98 ? 4.422 -0.567 4.039 1.00 97.44 98 ARG A C 1
ATOM 744 O O . ARG A 1 98 ? 4.707 0.624 3.949 1.00 97.44 98 ARG A O 1
ATOM 751 N N . VAL A 1 99 ? 3.270 -1.004 4.530 1.00 97.75 99 VAL A N 1
ATOM 752 C CA . VAL A 1 99 ? 2.287 -0.137 5.177 1.00 97.75 99 VAL A CA 1
ATOM 753 C C . VAL A 1 99 ? 1.828 -0.785 6.467 1.00 97.75 99 VAL A C 1
ATOM 755 O O . VAL A 1 99 ? 1.499 -1.972 6.484 1.00 97.75 99 VAL A O 1
ATOM 758 N N . SER A 1 100 ? 1.766 0.009 7.528 1.00 97.69 100 SER A N 1
ATOM 759 C CA . SER A 1 100 ? 1.123 -0.372 8.779 1.00 97.69 100 SER A CA 1
ATOM 760 C C . SER A 1 100 ? -0.153 0.434 8.991 1.00 97.69 100 SER A C 1
ATOM 762 O O . SER A 1 100 ? -0.226 1.610 8.635 1.00 97.69 100 SER A O 1
ATOM 764 N N . SER A 1 101 ? -1.158 -0.208 9.578 1.00 97.88 101 SER A N 1
ATOM 765 C CA . SER A 1 101 ? -2.372 0.416 10.089 1.00 97.88 101 SER A CA 1
ATOM 766 C C . SER A 1 101 ? -2.429 0.191 11.585 1.00 97.88 101 SER A C 1
ATOM 768 O O . SER A 1 101 ? -2.534 -0.953 12.027 1.00 97.88 101 SER A O 1
ATOM 770 N N . VAL A 1 102 ? -2.357 1.278 12.348 1.00 97.19 102 VAL A N 1
ATOM 771 C CA . VAL A 1 102 ? -2.317 1.230 13.812 1.00 97.19 102 VAL A CA 1
ATOM 772 C C . VAL A 1 102 ? -3.412 2.109 14.390 1.00 97.19 102 VAL A C 1
ATOM 774 O O . VAL A 1 102 ? -3.549 3.278 14.020 1.00 97.19 102 VAL A O 1
ATOM 777 N N . THR A 1 103 ? -4.180 1.539 15.309 1.00 94.69 103 THR A N 1
ATOM 778 C CA . THR A 1 103 ? -5.297 2.184 15.981 1.00 94.69 103 THR A CA 1
ATOM 779 C C . THR A 1 103 ? -4.878 2.568 17.388 1.00 94.69 103 THR A C 1
ATOM 781 O O . THR A 1 103 ? -4.508 1.726 18.202 1.00 94.69 103 THR A O 1
ATOM 784 N N . THR A 1 104 ? -4.953 3.856 17.700 1.00 93.81 104 THR A N 1
ATOM 785 C CA . THR A 1 104 ? -4.645 4.390 19.026 1.00 93.81 104 THR A CA 1
ATOM 786 C C . THR A 1 104 ? -5.888 5.041 19.610 1.00 93.81 104 THR A C 1
ATOM 788 O O . THR A 1 104 ? -6.718 5.599 18.895 1.00 93.81 104 THR A O 1
ATOM 791 N N . THR A 1 105 ? -6.052 4.928 20.928 1.00 94.62 105 THR A N 1
ATOM 792 C CA . THR A 1 105 ? -7.117 5.618 21.660 1.00 94.62 105 THR A CA 1
ATOM 793 C C . THR A 1 105 ? -6.480 6.481 22.730 1.00 94.62 105 THR A C 1
ATOM 795 O O . THR A 1 105 ? -5.816 5.969 23.628 1.00 94.62 105 THR A O 1
ATOM 798 N N . VAL A 1 106 ? -6.678 7.791 22.629 1.00 94.94 106 VAL A N 1
ATOM 799 C CA . VAL A 1 106 ? -6.196 8.767 23.609 1.00 94.94 106 VAL A CA 1
ATOM 800 C C . VAL A 1 106 ? -7.389 9.609 24.031 1.00 94.94 106 VAL A C 1
ATOM 802 O O . VAL A 1 106 ? -8.082 10.161 23.183 1.00 94.94 106 VAL A O 1
ATOM 805 N N . ASN A 1 107 ? -7.659 9.685 25.336 1.00 93.88 107 ASN A N 1
ATOM 806 C CA . ASN A 1 107 ? -8.790 10.442 25.891 1.00 93.88 107 ASN A CA 1
ATOM 807 C C . ASN A 1 107 ? -10.139 10.110 25.218 1.00 93.88 107 ASN A C 1
ATOM 809 O O . ASN A 1 107 ? -10.905 11.004 24.871 1.00 93.88 107 ASN A O 1
ATOM 813 N N . SER A 1 108 ? -10.417 8.817 25.014 1.00 92.31 108 SER A N 1
ATOM 814 C CA . SER A 1 108 ? -11.627 8.302 24.339 1.00 92.31 108 SER A CA 1
ATOM 815 C C . SER A 1 108 ? -11.772 8.677 22.858 1.00 92.31 108 SER A C 1
ATOM 817 O O . SER A 1 108 ? -12.798 8.382 22.251 1.00 92.31 108 SER A O 1
ATOM 819 N N . VAL A 1 109 ? -10.753 9.289 22.252 1.00 91.81 109 VAL A N 1
ATOM 820 C CA . VAL A 1 109 ? -10.700 9.535 20.811 1.00 91.81 109 VAL A CA 1
ATOM 821 C C . VAL A 1 109 ? -9.891 8.421 20.166 1.00 91.81 109 VAL A C 1
ATOM 823 O O . VAL A 1 109 ? -8.698 8.282 20.434 1.00 91.81 109 VAL A O 1
ATOM 826 N N . THR A 1 110 ? -10.547 7.626 19.323 1.00 92.12 110 THR A N 1
ATOM 827 C CA . THR A 1 110 ? -9.908 6.548 18.565 1.00 92.12 110 THR A CA 1
ATOM 828 C C . THR A 1 110 ? -9.545 7.029 17.168 1.00 92.12 110 THR A C 1
ATOM 830 O O . THR A 1 110 ? -10.420 7.411 16.389 1.00 92.12 110 THR A O 1
ATOM 833 N N . THR A 1 111 ? -8.264 6.960 16.823 1.00 92.44 111 THR A N 1
ATOM 834 C CA . THR A 1 111 ? -7.765 7.251 15.478 1.00 92.44 111 THR A CA 1
ATOM 835 C C . THR A 1 111 ? -7.041 6.036 14.926 1.00 92.44 111 THR A C 1
ATOM 837 O O . THR A 1 111 ? -6.372 5.303 15.649 1.00 92.44 111 THR A O 1
ATOM 840 N N . THR A 1 112 ? -7.185 5.804 13.624 1.00 95.25 112 THR A N 1
ATOM 841 C CA . THR A 1 112 ? -6.389 4.801 12.916 1.00 95.25 112 THR A CA 1
ATOM 842 C C . THR A 1 112 ? -5.476 5.537 11.953 1.00 95.25 112 THR A C 1
ATOM 844 O O . THR A 1 112 ? -5.939 6.352 11.154 1.00 95.25 112 THR A O 1
ATOM 847 N N . THR A 1 113 ? -4.185 5.257 12.051 1.00 96.50 113 THR A N 1
ATOM 848 C CA . THR A 1 113 ? -3.132 5.873 11.246 1.0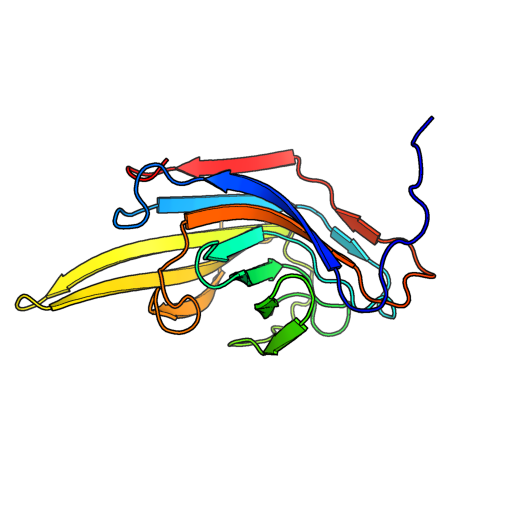0 96.50 113 THR A CA 1
ATOM 849 C C . THR A 1 113 ? -2.581 4.851 10.267 1.00 96.50 113 THR A C 1
ATOM 851 O O . THR A 1 113 ? -2.308 3.718 10.656 1.00 96.50 113 THR A O 1
ATOM 854 N N . LEU A 1 114 ? -2.387 5.272 9.018 1.00 97.12 114 LEU A N 1
ATOM 855 C CA . LEU A 1 114 ? -1.605 4.557 8.019 1.00 97.12 114 LEU A CA 1
ATOM 856 C C . LEU A 1 114 ? -0.205 5.157 7.954 1.00 97.12 114 LEU A C 1
ATOM 858 O O . LEU A 1 114 ? -0.063 6.356 7.702 1.00 97.12 114 LEU A O 1
ATOM 862 N N . THR A 1 115 ? 0.816 4.326 8.133 1.00 97.06 115 THR A N 1
ATOM 863 C CA . THR A 1 115 ? 2.212 4.742 7.977 1.00 97.06 115 THR A CA 1
ATOM 864 C C . THR A 1 115 ? 2.860 3.964 6.847 1.00 97.06 115 THR A C 1
ATOM 866 O O . THR A 1 115 ? 2.772 2.738 6.781 1.00 97.06 115 THR A O 1
ATOM 869 N N . TYR A 1 116 ? 3.503 4.695 5.943 1.00 95.25 116 TYR A N 1
ATOM 870 C CA . TYR A 1 116 ? 4.067 4.172 4.708 1.00 95.25 116 TYR A CA 1
ATOM 871 C C . TYR A 1 116 ? 5.584 4.122 4.832 1.00 95.25 116 TYR A C 1
ATOM 873 O O . TYR A 1 116 ? 6.212 5.109 5.230 1.00 95.25 116 TYR A O 1
ATOM 881 N N . TYR A 1 117 ? 6.168 2.989 4.453 1.00 95.44 117 TYR A N 1
ATOM 882 C CA . TYR A 1 117 ? 7.599 2.748 4.537 1.00 95.44 117 TYR A CA 1
ATOM 883 C C . TYR A 1 117 ? 8.155 2.161 3.246 1.00 95.44 117 TYR A C 1
ATOM 885 O O . TYR A 1 117 ? 7.480 1.414 2.530 1.00 95.44 117 TYR A O 1
ATOM 893 N N . VAL A 1 118 ? 9.435 2.437 3.015 1.00 94.88 118 VAL A N 1
ATOM 894 C CA . VAL A 1 118 ? 10.229 1.820 1.950 1.00 94.88 118 VAL A CA 1
ATOM 895 C C . VAL A 1 118 ? 11.550 1.301 2.484 1.00 94.88 118 VAL A C 1
ATOM 897 O O . VAL A 1 118 ? 12.047 1.774 3.509 1.00 94.88 118 VAL A O 1
ATOM 900 N N . SER A 1 119 ? 12.128 0.335 1.778 1.00 95.19 119 SER A N 1
ATOM 901 C CA . SER A 1 119 ? 13.462 -0.175 2.074 1.00 95.19 119 SER A CA 1
ATOM 902 C C . SER A 1 119 ? 14.171 -0.669 0.807 1.00 95.19 119 SER A C 1
ATOM 904 O O . SER A 1 119 ? 13.532 -1.082 -0.164 1.00 95.19 119 SER A O 1
ATOM 906 N N . HIS A 1 120 ? 15.504 -0.625 0.826 1.00 94.25 120 HIS A N 1
ATOM 907 C CA . HIS A 1 120 ? 16.360 -1.251 -0.189 1.00 94.25 120 HIS A CA 1
ATOM 908 C C . HIS A 1 120 ? 16.804 -2.664 0.206 1.00 94.25 120 HIS A C 1
ATOM 910 O O . HIS A 1 120 ? 17.186 -3.444 -0.657 1.00 94.25 120 HIS A O 1
ATOM 916 N N . ASP A 1 121 ? 16.779 -2.993 1.500 1.00 94.44 121 ASP A N 1
ATOM 917 C CA . ASP A 1 121 ? 17.372 -4.219 2.047 1.00 94.44 121 ASP A CA 1
ATOM 918 C C . ASP A 1 121 ? 16.388 -5.068 2.872 1.00 94.44 121 ASP A C 1
ATOM 920 O O . ASP A 1 121 ? 16.746 -6.145 3.352 1.00 94.44 121 ASP A O 1
ATOM 924 N N . GLY A 1 122 ? 15.160 -4.581 3.071 1.00 95.62 122 GLY A N 1
ATOM 925 C CA . GLY A 1 122 ? 14.127 -5.218 3.888 1.00 95.62 122 GLY A CA 1
ATOM 926 C C . GLY A 1 122 ? 14.387 -5.150 5.398 1.00 95.62 122 GLY A C 1
ATOM 927 O O . GLY A 1 122 ? 13.618 -5.721 6.175 1.00 95.62 122 GLY A O 1
ATOM 928 N N . LYS A 1 123 ? 15.449 -4.461 5.835 1.00 95.69 123 LYS A N 1
ATOM 929 C CA . LYS A 1 123 ? 15.875 -4.354 7.240 1.00 95.69 123 LYS A CA 1
ATOM 930 C C . LYS A 1 123 ? 15.730 -2.930 7.758 1.00 95.69 123 LYS A C 1
ATOM 932 O O . LYS A 1 123 ? 15.126 -2.720 8.807 1.00 95.69 123 LYS A O 1
ATOM 937 N N . ASN A 1 124 ? 16.265 -1.967 7.015 1.00 95.62 124 ASN A N 1
ATOM 938 C CA . ASN A 1 124 ? 16.219 -0.552 7.347 1.00 95.62 124 ASN A CA 1
ATOM 939 C C . ASN A 1 124 ? 15.040 0.087 6.621 1.00 95.62 124 ASN A C 1
ATOM 941 O O . ASN A 1 124 ? 14.997 0.102 5.391 1.00 95.62 124 ASN A O 1
ATOM 945 N N . TRP A 1 125 ? 14.078 0.597 7.385 1.00 95.69 125 TRP A N 1
ATOM 946 C CA . TRP A 1 125 ? 12.828 1.130 6.853 1.00 95.69 125 TRP A CA 1
ATOM 947 C C . TRP A 1 125 ? 12.783 2.643 7.013 1.00 95.69 125 TRP A C 1
ATOM 949 O O . TRP A 1 125 ? 12.808 3.157 8.130 1.00 95.69 125 TRP A O 1
ATOM 959 N N . LEU A 1 126 ? 12.680 3.351 5.891 1.00 93.44 126 LEU A N 1
ATOM 960 C CA . LEU A 1 126 ? 12.443 4.787 5.876 1.00 93.44 126 LEU A CA 1
ATOM 961 C C . LEU A 1 126 ? 10.936 5.038 5.887 1.00 93.44 126 LEU A C 1
ATOM 963 O O . LEU A 1 126 ? 10.231 4.584 4.986 1.00 93.44 126 LEU A O 1
ATOM 967 N N . GLN A 1 127 ? 10.449 5.783 6.879 1.00 93.94 127 GLN A N 1
ATOM 968 C CA . GLN A 1 127 ? 9.096 6.330 6.839 1.00 93.94 127 GLN A CA 1
ATOM 969 C C . GLN A 1 127 ? 9.039 7.437 5.786 1.00 93.94 127 GLN A C 1
ATOM 971 O O . GLN A 1 127 ? 9.779 8.414 5.867 1.00 93.94 127 GLN A O 1
ATOM 976 N N . VAL A 1 128 ? 8.146 7.285 4.814 1.00 90.69 128 VAL A N 1
ATOM 977 C CA . VAL A 1 128 ? 7.985 8.237 3.706 1.00 90.69 128 VAL A CA 1
ATOM 978 C C . VAL A 1 128 ? 6.763 9.119 3.907 1.00 90.69 128 VAL A C 1
ATOM 980 O O . VAL A 1 128 ? 6.837 10.319 3.677 1.00 90.69 128 VAL A O 1
ATOM 983 N N . ALA A 1 129 ? 5.660 8.565 4.410 1.00 90.62 129 ALA A N 1
ATOM 984 C CA . ALA A 1 129 ? 4.429 9.309 4.642 1.00 90.62 129 ALA A CA 1
ATOM 985 C C . ALA A 1 129 ? 3.647 8.737 5.828 1.00 90.62 129 ALA A C 1
ATOM 987 O O . ALA A 1 129 ? 3.871 7.600 6.254 1.00 90.62 129 ALA A O 1
ATOM 988 N N . GLN A 1 130 ? 2.695 9.522 6.325 1.00 94.19 130 GLN A N 1
ATOM 989 C CA . GLN A 1 130 ? 1.745 9.119 7.355 1.00 94.19 130 GLN A CA 1
ATOM 990 C C . GLN A 1 130 ? 0.424 9.860 7.135 1.00 94.19 130 GLN A C 1
ATOM 992 O O . GLN A 1 130 ? 0.435 11.068 6.911 1.00 94.19 130 GLN A O 1
ATOM 997 N N . THR A 1 131 ? -0.700 9.147 7.183 1.00 94.44 131 THR A N 1
ATOM 998 C CA . THR A 1 131 ? -2.045 9.722 7.003 1.00 94.44 131 THR A CA 1
ATOM 999 C C . THR A 1 131 ? -3.046 9.083 7.956 1.00 94.44 131 THR A C 1
ATOM 1001 O O . THR A 1 131 ? -2.841 7.964 8.424 1.00 94.44 131 THR A O 1
ATOM 1004 N N . GLY A 1 132 ? -4.177 9.736 8.201 1.00 94.62 132 GLY A N 1
ATOM 1005 C CA . GLY A 1 132 ? -5.337 9.076 8.786 1.00 94.62 132 GLY A CA 1
ATOM 1006 C C . GLY A 1 132 ? -5.880 7.991 7.851 1.00 94.62 132 GLY A C 1
ATOM 1007 O O . GLY A 1 132 ? -5.864 8.126 6.624 1.00 94.62 132 GLY A O 1
ATOM 1008 N N . ALA A 1 133 ? -6.390 6.899 8.421 1.00 93.38 133 ALA A N 1
ATOM 1009 C CA . ALA A 1 133 ? -6.961 5.789 7.656 1.00 93.38 133 ALA A CA 1
ATOM 1010 C C . ALA A 1 133 ? -8.238 6.166 6.896 1.00 93.38 133 ALA A C 1
ATOM 1012 O O . ALA A 1 133 ? -8.672 5.396 6.042 1.00 93.38 133 ALA A O 1
ATOM 1013 N N . THR A 1 134 ? -8.832 7.324 7.202 1.00 93.69 134 THR A N 1
ATOM 1014 C CA . THR A 1 134 ? -10.023 7.855 6.531 1.00 93.69 134 THR A CA 1
ATOM 1015 C C . THR A 1 134 ? -9.783 9.125 5.721 1.00 93.69 134 THR A C 1
ATOM 1017 O O . THR A 1 134 ? -10.714 9.595 5.075 1.00 93.69 134 THR A O 1
ATOM 1020 N N . ASP A 1 135 ? -8.557 9.662 5.709 1.00 92.38 135 ASP A N 1
ATOM 1021 C CA . ASP A 1 135 ? -8.243 10.908 4.993 1.00 92.38 135 ASP A CA 1
ATOM 1022 C C . ASP A 1 135 ? -8.465 10.733 3.486 1.00 92.38 135 ASP A C 1
ATOM 1024 O O . ASP A 1 135 ? -9.141 11.531 2.838 1.00 92.38 135 ASP A O 1
ATOM 1028 N N . TRP A 1 136 ? -7.936 9.636 2.932 1.00 91.44 136 TRP A N 1
ATOM 1029 C CA . TRP A 1 136 ? -8.190 9.235 1.550 1.00 91.44 136 TRP A CA 1
ATOM 1030 C C . TRP A 1 136 ? -9.293 8.178 1.438 1.00 91.44 136 TRP A C 1
ATOM 1032 O O . TRP A 1 136 ? -10.183 8.290 0.594 1.00 91.44 136 TRP A O 1
ATOM 1042 N N . PHE A 1 137 ? -9.259 7.148 2.285 1.00 92.94 137 PHE A N 1
ATOM 1043 C CA . PHE A 1 137 ? -10.169 6.005 2.204 1.00 92.94 137 PHE A CA 1
ATOM 1044 C C . PHE A 1 137 ? -11.446 6.255 3.005 1.00 92.94 137 PHE A C 1
ATOM 1046 O O . PHE A 1 137 ? -11.471 6.060 4.215 1.00 92.94 137 PHE A O 1
ATOM 1053 N N . THR A 1 138 ? -12.539 6.634 2.345 1.00 88.38 138 THR A N 1
ATOM 1054 C CA . THR A 1 138 ? -13.792 7.009 3.024 1.00 88.38 138 THR A CA 1
ATOM 1055 C C . THR A 1 138 ? -14.294 5.950 4.016 1.00 88.38 138 THR A C 1
ATOM 1057 O O . THR A 1 138 ? -14.798 6.299 5.078 1.00 88.38 138 THR A O 1
ATOM 1060 N N . SER A 1 139 ? -14.134 4.659 3.707 1.00 89.88 139 SER A N 1
ATOM 1061 C CA . SER A 1 139 ? -14.597 3.536 4.536 1.00 89.88 139 SER A CA 1
ATOM 1062 C C . SER A 1 139 ? -13.468 2.670 5.113 1.00 89.88 139 SER A C 1
ATOM 1064 O O . SER A 1 139 ? -13.738 1.527 5.503 1.00 89.88 139 SER A O 1
ATOM 1066 N N . ARG A 1 140 ? -12.242 3.210 5.216 1.00 92.50 140 ARG A N 1
ATOM 1067 C CA . ARG A 1 140 ? -10.985 2.494 5.524 1.00 92.50 140 ARG A CA 1
ATOM 1068 C C . ARG A 1 140 ? -10.605 1.444 4.473 1.00 92.50 140 ARG A C 1
ATOM 1070 O O . ARG A 1 140 ? -11.431 0.956 3.706 1.00 92.50 140 ARG A O 1
ATOM 1077 N N . VAL A 1 141 ? -9.331 1.069 4.476 1.00 96.25 141 VAL A N 1
ATOM 1078 C CA . VAL A 1 141 ? -8.806 -0.022 3.647 1.00 96.25 141 VAL A CA 1
ATOM 1079 C C . VAL A 1 141 ? -9.429 -1.345 4.083 1.00 96.25 141 VAL A C 1
ATOM 1081 O O . VAL A 1 141 ? -9.406 -1.687 5.261 1.00 96.25 141 VAL A O 1
ATOM 1084 N N . ASN A 1 142 ? -9.963 -2.109 3.135 1.00 95.75 142 ASN A N 1
ATOM 1085 C CA . ASN A 1 142 ? -10.495 -3.452 3.380 1.00 95.75 142 ASN A CA 1
ATOM 1086 C C . ASN A 1 142 ? -9.933 -4.512 2.424 1.00 95.75 142 ASN A C 1
ATOM 1088 O O . ASN A 1 142 ? -10.187 -5.700 2.616 1.00 95.75 142 ASN A O 1
ATOM 1092 N N . ARG A 1 143 ? -9.168 -4.102 1.410 1.00 96.62 143 ARG A N 1
ATOM 1093 C CA . ARG A 1 143 ? -8.430 -4.995 0.517 1.00 96.62 143 ARG A CA 1
ATOM 1094 C C . ARG A 1 143 ? -6.993 -4.520 0.389 1.00 96.62 143 ARG A C 1
ATOM 1096 O O . ARG A 1 143 ? -6.746 -3.333 0.193 1.00 96.62 143 ARG A O 1
ATOM 1103 N N . ILE A 1 144 ? -6.061 -5.459 0.490 1.00 97.62 144 ILE A N 1
ATOM 1104 C CA . ILE A 1 144 ? -4.623 -5.204 0.426 1.00 97.62 144 ILE A CA 1
ATOM 1105 C C . ILE A 1 144 ? -4.003 -6.180 -0.558 1.00 97.62 144 ILE A C 1
ATOM 1107 O O . ILE A 1 144 ? -4.306 -7.374 -0.542 1.00 97.62 144 ILE A O 1
ATOM 1111 N N . GLY A 1 145 ? -3.139 -5.677 -1.424 1.00 95.31 145 GLY A N 1
ATOM 1112 C CA . GLY A 1 145 ? -2.604 -6.468 -2.511 1.00 95.31 145 GLY A CA 1
ATOM 1113 C C . GLY A 1 145 ? -1.402 -5.838 -3.172 1.00 95.31 145 GLY A C 1
ATOM 1114 O O . GLY A 1 145 ? -0.757 -4.955 -2.626 1.00 95.31 145 GLY A O 1
ATOM 1115 N N . PHE A 1 146 ? -1.123 -6.290 -4.378 1.00 95.00 146 PHE A N 1
ATOM 1116 C CA . PHE A 1 146 ? -0.094 -5.740 -5.244 1.00 95.00 146 PHE A CA 1
ATOM 1117 C C . PHE A 1 146 ? -0.623 -5.713 -6.669 1.00 95.00 146 PHE A C 1
ATOM 1119 O O . PHE A 1 146 ? -1.557 -6.445 -7.023 1.00 95.00 146 PHE A O 1
ATOM 1126 N N . GLY A 1 147 ? -0.042 -4.862 -7.500 1.00 90.44 147 GLY A N 1
ATOM 1127 C CA . GLY A 1 147 ? -0.523 -4.747 -8.860 1.00 90.44 147 GLY A CA 1
ATOM 1128 C C . GLY A 1 147 ? 0.176 -3.702 -9.696 1.00 90.44 147 GLY A C 1
ATOM 1129 O O . GLY A 1 147 ? 1.210 -3.150 -9.320 1.00 90.44 147 GLY A O 1
ATOM 1130 N N . PHE A 1 148 ? -0.454 -3.447 -10.833 1.00 85.69 148 PHE A N 1
ATOM 1131 C CA . PHE A 1 148 ? -0.095 -2.405 -11.776 1.00 85.69 148 PHE A CA 1
ATOM 1132 C C . PHE A 1 148 ? -1.289 -1.509 -12.032 1.00 85.69 148 PHE A C 1
ATOM 1134 O O . PHE A 1 148 ? -2.399 -1.997 -12.226 1.00 85.69 148 PHE A O 1
ATOM 1141 N N . ASN A 1 149 ? -1.043 -0.214 -12.123 1.00 81.56 149 ASN A N 1
ATOM 1142 C CA . ASN A 1 149 ? -1.866 0.702 -12.877 1.00 81.56 149 ASN A CA 1
ATOM 1143 C C . ASN A 1 149 ? -1.260 0.840 -14.278 1.00 81.56 149 ASN A C 1
ATOM 1145 O O . ASN A 1 149 ? -0.124 1.290 -14.433 1.00 81.56 149 ASN A O 1
ATOM 1149 N N . ILE A 1 150 ? -2.011 0.386 -15.277 1.00 71.06 150 ILE A N 1
ATOM 1150 C CA . ILE A 1 150 ? -1.632 0.413 -16.686 1.00 71.06 150 ILE A CA 1
ATOM 1151 C C . ILE A 1 150 ? -2.110 1.747 -17.251 1.00 71.06 150 ILE A C 1
ATOM 1153 O O . ILE A 1 150 ? -3.316 1.983 -17.298 1.00 71.06 150 ILE A O 1
ATOM 1157 N N . ALA A 1 151 ? -1.175 2.597 -17.671 1.00 62.69 151 ALA A N 1
ATOM 1158 C CA . ALA A 1 151 ? -1.490 3.831 -18.377 1.00 62.69 151 ALA A CA 1
ATOM 1159 C C . ALA A 1 151 ? -2.015 3.532 -19.791 1.00 62.69 151 ALA A C 1
ATOM 1161 O O . ALA A 1 151 ? -1.668 2.517 -20.400 1.00 62.69 151 ALA A O 1
ATOM 1162 N N . SER A 1 152 ? -2.812 4.449 -20.337 1.00 52.50 152 SER A N 1
ATOM 1163 C CA . SER A 1 152 ? -3.504 4.323 -21.630 1.00 52.50 152 SER A CA 1
ATOM 1164 C C . SER A 1 152 ? -2.597 4.230 -22.870 1.00 52.50 152 SER A C 1
ATOM 1166 O O . SER A 1 152 ? -3.094 3.941 -23.958 1.00 52.50 152 SER A O 1
ATOM 1168 N N . ASN A 1 153 ? -1.282 4.431 -22.732 1.00 55.53 153 ASN A N 1
ATOM 1169 C CA . ASN A 1 153 ? -0.311 4.342 -23.828 1.00 55.53 153 ASN A CA 1
ATOM 1170 C C . ASN A 1 153 ? 0.893 3.435 -23.487 1.00 55.53 153 ASN A C 1
ATOM 1172 O O . ASN A 1 153 ? 2.014 3.927 -23.342 1.00 55.53 153 ASN A O 1
ATOM 1176 N N . PRO A 1 154 ? 0.715 2.111 -23.324 1.00 54.31 154 PRO A N 1
ATOM 1177 C CA . PRO A 1 154 ? 1.803 1.228 -22.939 1.00 54.31 154 PRO A CA 1
ATOM 1178 C C . PRO A 1 154 ? 2.462 0.645 -24.194 1.00 54.31 154 PRO A C 1
ATOM 1180 O O . PRO A 1 154 ? 2.379 -0.553 -24.453 1.00 54.31 154 PRO A O 1
ATOM 1183 N N . THR A 1 155 ? 3.122 1.474 -25.004 1.00 57.66 155 THR A N 1
ATOM 1184 C CA . THR A 1 155 ? 3.992 0.952 -26.078 1.00 57.66 155 THR A CA 1
ATOM 1185 C C . THR A 1 155 ? 5.267 0.315 -25.524 1.00 57.66 155 THR A C 1
ATOM 1187 O O . THR A 1 155 ? 5.995 -0.345 -26.263 1.00 57.66 155 THR A O 1
ATOM 1190 N N . LEU A 1 156 ? 5.529 0.479 -24.223 1.00 67.38 156 LEU A N 1
ATOM 1191 C CA . LEU A 1 156 ? 6.767 0.073 -23.577 1.00 67.38 156 LEU A CA 1
ATOM 1192 C C . LEU A 1 156 ? 6.499 -0.934 -22.452 1.00 67.38 156 LEU A C 1
ATOM 1194 O O . LEU A 1 156 ? 5.564 -0.748 -21.664 1.00 67.38 156 LEU A O 1
ATOM 1198 N N . PRO A 1 157 ? 7.297 -2.012 -22.376 1.00 72.56 157 PRO A N 1
ATOM 1199 C CA . PRO A 1 157 ? 7.104 -3.063 -21.392 1.00 72.56 157 PRO A CA 1
ATOM 1200 C C . PRO A 1 157 ? 7.401 -2.557 -19.976 1.00 72.56 157 PRO A C 1
ATOM 1202 O O . PRO A 1 157 ? 8.333 -1.785 -19.751 1.00 72.56 157 PRO A O 1
ATOM 1205 N N . ALA A 1 158 ? 6.627 -3.054 -19.016 1.00 78.44 158 ALA A N 1
ATOM 1206 C CA . ALA A 1 158 ? 6.909 -2.940 -17.594 1.00 78.44 158 ALA A CA 1
ATOM 1207 C C . ALA A 1 158 ? 6.722 -4.310 -16.940 1.00 78.44 158 ALA A C 1
ATOM 1209 O O . ALA A 1 158 ? 5.855 -5.093 -17.338 1.00 78.44 158 ALA A O 1
ATOM 1210 N N . ILE A 1 159 ? 7.561 -4.609 -15.956 1.00 83.75 159 ILE A N 1
ATOM 1211 C CA . ILE A 1 159 ? 7.593 -5.887 -15.256 1.00 83.75 159 ILE A CA 1
ATOM 1212 C C . ILE A 1 159 ? 7.727 -5.604 -13.766 1.00 83.75 159 ILE A C 1
ATOM 1214 O O . ILE A 1 159 ? 8.535 -4.786 -13.340 1.00 83.75 159 ILE A O 1
ATOM 1218 N N . MET A 1 160 ? 6.925 -6.299 -12.970 1.00 88.62 160 MET A N 1
ATOM 1219 C CA . MET A 1 160 ? 7.069 -6.366 -11.524 1.00 88.62 160 MET A CA 1
ATOM 1220 C C . MET A 1 160 ? 7.089 -7.836 -11.184 1.00 88.62 160 MET A C 1
ATOM 1222 O O . MET A 1 160 ? 6.212 -8.596 -11.602 1.00 88.62 16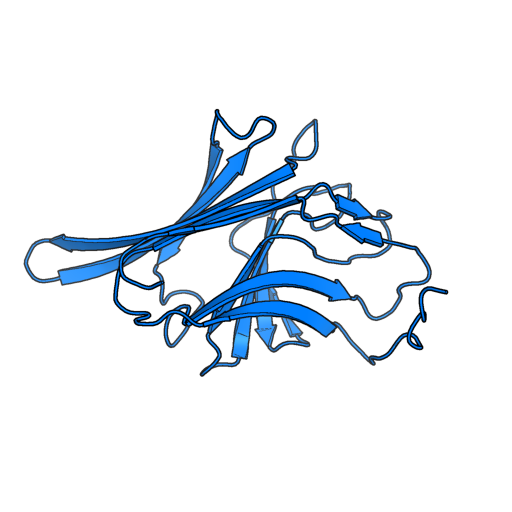0 MET A O 1
ATOM 1226 N N . THR A 1 161 ? 8.093 -8.221 -10.420 1.00 90.88 161 THR A N 1
ATOM 1227 C CA . THR A 1 161 ? 8.123 -9.529 -9.776 1.00 90.88 161 THR A CA 1
ATOM 1228 C C . THR A 1 161 ? 7.725 -9.339 -8.328 1.00 90.88 161 THR A C 1
ATOM 1230 O O . THR A 1 161 ? 8.021 -8.301 -7.752 1.00 90.88 161 THR A O 1
ATOM 1233 N N . VAL A 1 162 ? 7.006 -10.299 -7.755 1.00 93.56 162 VAL A N 1
ATOM 1234 C CA . VAL A 1 162 ? 6.665 -10.293 -6.331 1.00 93.56 162 VAL A CA 1
ATOM 1235 C C . VAL A 1 162 ? 7.098 -11.637 -5.783 1.00 93.56 162 VAL A C 1
ATOM 1237 O O . VAL A 1 162 ? 6.467 -12.654 -6.063 1.00 93.56 162 VAL A O 1
ATOM 1240 N N . ASP A 1 163 ? 8.205 -11.645 -5.053 1.00 94.56 163 ASP A N 1
ATOM 1241 C CA . ASP A 1 163 ? 8.760 -12.853 -4.434 1.00 94.56 163 ASP A CA 1
ATOM 1242 C C . ASP A 1 163 ? 8.416 -12.945 -2.935 1.00 94.56 163 ASP A C 1
ATOM 1244 O O . ASP A 1 163 ? 8.540 -14.007 -2.326 1.00 94.56 163 ASP A O 1
ATOM 1248 N N . CYS A 1 164 ? 7.900 -11.859 -2.352 1.00 96.00 164 CYS A N 1
ATOM 1249 C CA . CYS A 1 164 ? 7.419 -11.812 -0.982 1.00 96.00 164 CYS A CA 1
ATOM 1250 C C . CYS A 1 164 ? 6.136 -10.985 -0.891 1.00 96.00 164 CYS A C 1
ATOM 1252 O O . CYS A 1 164 ? 6.097 -9.822 -1.291 1.00 96.00 164 CYS A O 1
ATOM 1254 N N . PHE A 1 165 ? 5.100 -11.580 -0.300 1.00 96.88 165 PHE A N 1
ATOM 1255 C CA . PHE A 1 165 ? 3.910 -10.891 0.187 1.00 96.88 165 PHE A CA 1
ATOM 1256 C C . PHE A 1 165 ? 3.636 -11.373 1.606 1.00 96.88 165 PHE A C 1
ATOM 1258 O O . PHE A 1 165 ? 3.324 -12.546 1.824 1.00 96.88 165 PHE A O 1
ATOM 1265 N N . LYS A 1 166 ? 3.742 -10.471 2.579 1.00 97.19 166 LYS A N 1
ATOM 1266 C CA . LYS A 1 166 ? 3.499 -10.776 3.985 1.00 97.19 166 LYS A CA 1
ATOM 1267 C C . LYS A 1 166 ? 2.496 -9.781 4.537 1.00 97.19 166 LYS A C 1
ATOM 1269 O O . LYS A 1 166 ? 2.797 -8.604 4.663 1.00 97.19 166 LYS A O 1
ATOM 1274 N N . LEU A 1 167 ? 1.316 -10.283 4.874 1.00 97.31 167 LEU A N 1
ATOM 1275 C CA . LEU A 1 167 ? 0.247 -9.542 5.530 1.00 97.31 167 LEU A CA 1
ATOM 1276 C C . LEU A 1 167 ? 0.014 -10.189 6.897 1.00 97.31 167 LEU A C 1
ATOM 1278 O O . LEU A 1 167 ? -0.185 -11.401 6.977 1.00 97.31 167 LEU A O 1
ATOM 1282 N N . THR A 1 168 ? 0.095 -9.397 7.961 1.00 96.94 168 THR A N 1
ATOM 1283 C CA . THR A 1 168 ? 0.004 -9.856 9.352 1.00 96.94 168 THR A CA 1
ATOM 1284 C C . THR A 1 168 ? -0.884 -8.942 10.182 1.00 96.94 168 THR A C 1
ATOM 1286 O O . THR A 1 168 ? -1.126 -7.795 9.813 1.00 96.94 168 THR A O 1
ATOM 1289 N N . GLY A 1 169 ? -1.343 -9.456 11.320 1.00 94.31 169 GLY A N 1
ATOM 1290 C CA . GLY A 1 169 ? -2.156 -8.724 12.281 1.00 94.31 169 GLY A CA 1
ATOM 1291 C C . GLY A 1 169 ? -3.522 -9.371 12.502 1.00 94.31 169 GLY A C 1
ATOM 1292 O O . GLY A 1 169 ? -3.891 -10.308 11.794 1.00 94.31 169 GLY A O 1
ATOM 1293 N N . PRO A 1 170 ? -4.274 -8.887 13.496 1.00 91.44 170 PRO A N 1
ATOM 1294 C CA . PRO A 1 170 ? -5.600 -9.402 13.834 1.00 91.44 170 PRO A CA 1
ATOM 1295 C C . PRO A 1 170 ? -6.665 -9.198 12.740 1.00 91.44 170 PRO A C 1
ATOM 1297 O O . PRO A 1 170 ? -7.728 -9.804 12.821 1.00 91.44 170 PRO A O 1
ATOM 1300 N N . ALA A 1 171 ? -6.407 -8.355 11.735 1.00 88.94 171 ALA A N 1
ATOM 1301 C CA . ALA A 1 171 ? -7.316 -8.107 10.614 1.00 88.94 171 ALA A CA 1
ATOM 1302 C C . ALA A 1 171 ? -7.168 -9.078 9.421 1.00 88.94 171 ALA A C 1
ATOM 1304 O O . ALA A 1 171 ? -7.804 -8.844 8.390 1.00 88.94 171 ALA A O 1
ATOM 1305 N N . VAL A 1 172 ? -6.303 -10.097 9.499 1.00 86.06 172 VAL A N 1
ATOM 1306 C CA . VAL A 1 172 ? -5.936 -10.993 8.375 1.00 86.06 172 VAL A CA 1
ATOM 1307 C C . VAL A 1 172 ? -6.740 -12.285 8.371 1.00 86.06 172 VAL A C 1
ATOM 1309 O O . VAL A 1 172 ? -7.188 -12.708 9.458 1.00 86.06 172 VAL A O 1
#

Organism: Sphingobium yanoikuyae (NCBI:txid13690)

Sequence (172 aa):
MLKSGPAPASGDVSRIGYKTLTNKALDWDVMIHAPITMNDSSYQKAGLFLMDSVSGRLAVVGQNNEYAPFGVVYFSSLTQYGGGPGMYNFSLQPTFYRVSSVTTTVNSVTTTTLTYYVSHDGKNWLQVAQTGATDWFTSRVNRIGFGFNIASNPTLPAIMTVDCFKLTGPAV

pLDDT: mean 83.6, std 17.21, range [20.81, 98.25]

Foldseek 3Di:
DDDDDDLDDDAKAWDWDKDFWQDLVFKKKKKWQKDKDWAQVQQKAWDKKFADPVQQKIWGFAQGGQQQGTFTWIASHRGGGDGGPDTHDDPDRFRMKMWIWDWDADPNDIWIKIWIWTDNPVPDTDTDDMDTQCPRRVVGTGMITITMTGGNDPPDDMDMDTPDIDMDGPRD

Secondary structure (DSSP, 8-state):
---PPP---SS-EEEEEEEE-S-TTS-EEEEEE--EEE-GGG--EEEEEEE-TTT--EEEEEE--SSS-EEEEEEEETTEEEEEEEEE--SS---EEEEEEEEEEETTEEEEEEEEEEESSSSS-EEEEEEETTTS-TT---EEEEEEEE-S---S-EEE--SEEEEESTT-